Protein AF-A0AAD9HLJ9-F1 (afdb_monomer_lite)

Structure (mmCIF, N/CA/C/O backbone):
data_AF-A0AAD9HLJ9-F1
#
_entry.id   AF-A0AAD9HLJ9-F1
#
loop_
_atom_site.group_PDB
_atom_site.id
_atom_site.type_symbol
_atom_site.label_atom_id
_atom_site.label_alt_id
_atom_site.label_comp_id
_atom_site.label_asym_id
_atom_site.label_entity_id
_atom_site.label_seq_id
_atom_site.pdbx_PDB_ins_code
_atom_site.Cartn_x
_atom_site.Cartn_y
_atom_site.Cartn_z
_atom_site.occupancy
_atom_site.B_iso_or_equiv
_atom_site.auth_seq_id
_atom_site.auth_comp_id
_atom_site.auth_asym_id
_atom_site.auth_atom_id
_atom_site.pdbx_PDB_model_num
ATOM 1 N N . MET A 1 1 ? -17.824 2.480 30.700 1.00 49.66 1 MET A N 1
ATOM 2 C CA . MET A 1 1 ? -16.653 1.605 30.467 1.00 49.66 1 MET A CA 1
ATOM 3 C C . MET A 1 1 ? -17.132 0.294 29.856 1.00 49.66 1 MET A C 1
ATOM 5 O O . MET A 1 1 ? -18.220 -0.149 30.214 1.00 49.66 1 MET A O 1
ATOM 9 N N . SER A 1 2 ? -16.392 -0.285 28.903 1.00 60.38 2 SER A N 1
ATOM 10 C CA . SER A 1 2 ? -16.717 -1.614 28.356 1.00 60.38 2 SER A CA 1
ATOM 11 C C . SER A 1 2 ? -16.717 -2.642 29.489 1.00 60.38 2 SER A C 1
ATOM 13 O O . SER A 1 2 ? -15.807 -2.629 30.310 1.00 60.38 2 SER A O 1
ATOM 15 N N . LYS A 1 3 ? -17.720 -3.528 29.539 1.00 74.44 3 LYS A N 1
ATOM 16 C CA . LYS A 1 3 ? -17.832 -4.571 30.579 1.00 74.44 3 LYS A CA 1
ATOM 17 C C . LYS A 1 3 ? -16.777 -5.686 30.445 1.00 74.44 3 LYS A C 1
ATOM 19 O O . LYS A 1 3 ? -16.712 -6.543 31.312 1.00 74.44 3 LYS A O 1
ATOM 24 N N . TYR A 1 4 ? -15.985 -5.682 29.371 1.00 84.38 4 TYR A N 1
ATOM 25 C CA . TYR A 1 4 ? -14.891 -6.623 29.118 1.00 84.38 4 TYR A CA 1
ATOM 26 C C . TYR A 1 4 ? -13.713 -5.905 28.439 1.00 84.38 4 TYR A C 1
ATOM 28 O O . TYR A 1 4 ? -13.925 -4.935 27.696 1.00 84.38 4 TYR A O 1
ATOM 36 N N . THR A 1 5 ? -12.485 -6.370 28.678 1.00 87.75 5 THR A N 1
ATOM 37 C CA . THR A 1 5 ? -11.281 -5.851 28.012 1.00 87.75 5 THR A CA 1
ATOM 38 C C . THR A 1 5 ? -11.098 -6.505 26.634 1.00 87.75 5 THR A C 1
ATOM 40 O O . THR A 1 5 ? -11.492 -7.661 26.443 1.00 87.75 5 THR A O 1
ATOM 43 N N . PRO A 1 6 ? -10.524 -5.797 25.641 1.00 85.50 6 PRO A N 1
ATOM 44 C CA . PRO A 1 6 ? -10.224 -6.382 24.331 1.00 85.50 6 PRO A CA 1
ATOM 45 C C . PRO A 1 6 ? -9.309 -7.609 24.422 1.00 85.50 6 PRO A C 1
ATOM 47 O O . PRO A 1 6 ? -9.527 -8.582 23.709 1.00 85.50 6 PRO A O 1
ATOM 50 N N . GLU A 1 7 ? -8.346 -7.581 25.342 1.00 89.50 7 GLU A N 1
ATOM 51 C CA . GLU A 1 7 ? -7.414 -8.683 25.609 1.00 89.50 7 GLU A CA 1
ATOM 52 C C . GLU A 1 7 ? -8.149 -9.934 26.103 1.00 89.50 7 GLU A C 1
ATOM 54 O O . GLU A 1 7 ? -7.951 -11.018 25.565 1.00 89.50 7 GLU A O 1
ATOM 59 N N . ALA A 1 8 ? -9.092 -9.790 27.042 1.00 91.94 8 ALA A N 1
ATOM 60 C CA . ALA A 1 8 ? -9.898 -10.913 27.519 1.00 91.94 8 ALA A CA 1
ATOM 61 C C . ALA A 1 8 ? -10.764 -11.528 26.404 1.00 91.94 8 ALA A C 1
ATOM 63 O O . ALA A 1 8 ? -10.977 -12.739 26.370 1.00 91.94 8 ALA A O 1
ATOM 64 N N . LEU A 1 9 ? -11.245 -10.711 25.458 1.00 90.25 9 LEU A N 1
ATOM 65 C CA . LEU A 1 9 ? -11.937 -11.209 24.267 1.00 90.25 9 LEU A CA 1
ATOM 66 C C . LEU A 1 9 ? -10.992 -12.005 23.358 1.00 90.25 9 LEU A C 1
ATOM 68 O O . LEU A 1 9 ? -11.417 -13.026 22.825 1.00 90.25 9 LEU A O 1
ATOM 72 N N . GLN A 1 10 ? -9.746 -11.561 23.180 1.00 91.12 10 GLN A N 1
ATOM 73 C CA . GLN A 1 10 ? -8.753 -12.278 22.376 1.00 91.12 10 GLN A CA 1
ATOM 74 C C . GLN A 1 10 ? -8.408 -13.632 23.004 1.00 91.12 10 GLN A C 1
ATOM 76 O O . GLN A 1 10 ? -8.523 -14.645 22.319 1.00 91.12 10 GLN A O 1
ATOM 81 N N . SER A 1 11 ? -8.125 -13.676 24.309 1.00 94.38 11 SER A N 1
ATOM 82 C CA . SER A 1 11 ? -7.857 -14.931 25.030 1.00 94.38 11 SER A CA 1
ATOM 83 C C . SER A 1 11 ? -9.051 -15.896 25.019 1.00 94.38 11 SER A C 1
ATOM 85 O O . SER A 1 11 ? -8.891 -17.112 24.935 1.00 94.38 11 SER A O 1
ATOM 87 N N . ALA A 1 12 ? -10.281 -15.371 25.047 1.00 94.44 12 ALA A N 1
ATOM 88 C CA . ALA A 1 12 ? -11.480 -16.196 24.917 1.00 94.44 12 ALA A CA 1
ATOM 89 C C . ALA A 1 12 ? -11.643 -16.799 23.514 1.00 94.44 12 ALA A C 1
ATOM 91 O O . ALA A 1 12 ? -12.179 -17.898 23.382 1.00 94.44 12 ALA A O 1
ATOM 92 N N . VAL A 1 13 ? -11.221 -16.086 22.466 1.00 93.19 13 VAL A N 1
ATOM 93 C CA . VAL A 1 13 ? -11.244 -16.598 21.089 1.00 93.19 13 VAL A CA 1
ATOM 94 C C . VAL A 1 13 ? -10.203 -17.695 20.916 1.00 93.19 13 VAL A C 1
ATOM 96 O O . VAL A 1 13 ? -10.544 -18.744 20.377 1.00 93.19 13 VAL A O 1
ATOM 99 N N . THR A 1 14 ? -8.975 -17.488 21.399 1.00 94.00 14 THR A N 1
ATOM 100 C CA . THR A 1 14 ? -7.905 -18.491 21.290 1.00 94.00 14 THR A CA 1
ATOM 101 C C . THR A 1 14 ? -8.282 -19.783 22.002 1.00 94.00 14 THR A C 1
ATOM 103 O O . THR A 1 14 ? -8.200 -20.842 21.393 1.00 94.00 14 THR A O 1
ATOM 106 N N . GLU A 1 15 ? -8.833 -19.705 23.218 1.00 94.94 15 GLU A N 1
ATOM 107 C CA . GLU A 1 15 ? -9.289 -20.896 23.949 1.00 94.94 15 GLU A CA 1
ATOM 108 C C . GLU A 1 15 ? -10.358 -21.687 23.175 1.00 94.94 15 GLU A C 1
ATOM 110 O O . GLU A 1 15 ? -10.367 -22.915 23.216 1.00 94.94 15 GLU A O 1
ATOM 115 N N . VAL A 1 16 ? -11.273 -21.018 22.462 1.00 94.69 16 VAL A N 1
ATOM 116 C CA . VAL A 1 16 ? -12.281 -21.719 21.644 1.00 94.69 16 VAL A CA 1
ATOM 117 C C . VAL A 1 16 ? -11.659 -22.340 20.394 1.00 94.69 16 VAL A C 1
ATOM 119 O O . VAL A 1 16 ? -12.043 -23.446 20.018 1.00 94.69 16 VAL A O 1
ATOM 122 N N . LEU A 1 17 ? -10.694 -21.664 19.766 1.00 89.62 17 LEU A N 1
ATOM 123 C CA . LEU A 1 17 ? -9.963 -22.196 18.612 1.00 89.62 17 LEU A CA 1
ATOM 124 C C . LEU A 1 17 ? -9.104 -23.414 18.979 1.00 89.62 17 LEU A C 1
ATOM 126 O O . LEU A 1 17 ? -8.998 -24.340 18.183 1.00 89.62 17 LEU A O 1
ATOM 130 N N . GLU A 1 18 ? -8.576 -23.459 20.201 1.00 92.25 18 GLU A N 1
ATOM 131 C CA . GLU A 1 18 ? -7.876 -24.616 20.782 1.00 92.25 18 GLU A CA 1
ATOM 132 C C . GLU A 1 18 ? -8.820 -25.791 21.129 1.00 92.25 18 GLU A C 1
ATOM 134 O O . GLU A 1 18 ? -8.385 -26.812 21.658 1.00 92.25 18 GLU A O 1
ATOM 139 N N . GLY A 1 19 ? -10.121 -25.673 20.833 1.00 90.62 19 GLY A N 1
ATOM 140 C CA . GLY A 1 19 ? -11.134 -26.706 21.075 1.00 90.62 19 GLY A CA 1
ATOM 141 C C . GLY A 1 19 ? -11.954 -26.499 22.352 1.00 90.62 19 GLY A C 1
ATOM 142 O O . GLY A 1 19 ? -12.774 -27.343 22.722 1.00 90.62 19 GLY A O 1
ATOM 143 N N . GLY A 1 20 ? -11.774 -25.373 23.043 1.00 89.06 20 GLY A N 1
ATOM 144 C CA . GLY A 1 20 ? -12.548 -25.008 24.222 1.00 89.06 20 GLY A CA 1
ATOM 145 C C . GLY A 1 20 ? -14.018 -24.701 23.917 1.00 89.06 20 GLY A C 1
ATOM 146 O O . GLY A 1 20 ? -14.397 -24.129 22.897 1.00 89.06 20 GLY A O 1
ATOM 147 N N . GLY A 1 21 ? -14.905 -25.043 24.852 1.00 93.50 21 GLY A N 1
ATOM 148 C CA . GLY A 1 21 ? -16.330 -24.750 24.711 1.00 93.50 21 GLY A CA 1
ATOM 149 C C . GLY A 1 21 ? -16.640 -23.249 24.814 1.00 93.50 21 GLY A C 1
ATOM 150 O O . GLY A 1 21 ? -16.323 -22.613 25.817 1.00 93.50 21 GLY A O 1
ATOM 151 N N . HIS A 1 22 ? -17.392 -22.707 23.853 1.00 92.62 22 HIS A N 1
ATOM 152 C CA . HIS A 1 22 ? -17.833 -21.302 23.788 1.00 92.62 22 HIS A CA 1
ATOM 153 C C . HIS A 1 22 ? -18.345 -20.719 25.121 1.00 92.62 22 HIS A C 1
ATOM 155 O O . HIS A 1 22 ? -17.992 -19.609 25.510 1.00 92.62 22 HIS A O 1
ATOM 161 N N . ARG A 1 23 ? -19.208 -21.454 25.842 1.00 93.81 23 ARG A N 1
ATOM 162 C CA . ARG A 1 23 ? -19.754 -21.001 27.137 1.00 93.81 23 ARG A CA 1
ATOM 163 C C . ARG A 1 23 ? -18.712 -21.017 28.256 1.00 93.81 23 ARG A C 1
ATOM 165 O O . ARG A 1 23 ? -18.839 -20.220 29.182 1.00 93.81 23 ARG A O 1
ATOM 172 N N . LYS A 1 24 ? -17.743 -21.934 28.200 1.00 94.75 24 LYS A N 1
ATOM 173 C CA . LYS A 1 24 ? -16.677 -22.076 29.197 1.00 94.75 24 LYS A CA 1
ATOM 174 C C . LYS A 1 24 ? -15.684 -20.926 29.054 1.00 94.75 24 LYS A C 1
ATOM 176 O O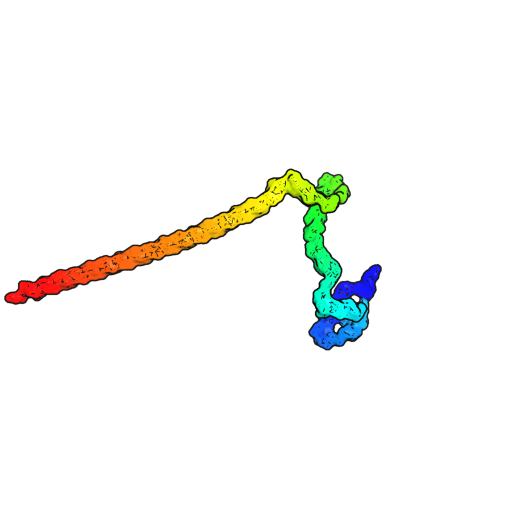 . LYS A 1 24 ? -15.483 -20.206 30.026 1.00 94.75 24 LYS A O 1
ATOM 181 N N . ALA A 1 25 ? -15.206 -20.682 27.835 1.00 95.38 25 ALA A N 1
ATOM 182 C CA . ALA A 1 25 ? -14.321 -19.564 27.517 1.00 95.38 25 ALA A CA 1
ATOM 183 C C . ALA A 1 25 ? -14.960 -18.208 27.878 1.00 95.38 25 ALA A C 1
ATOM 185 O O . ALA A 1 25 ? -14.365 -17.406 28.591 1.00 95.38 25 ALA A O 1
ATOM 186 N N . ALA A 1 26 ? -16.225 -17.983 27.495 1.00 94.19 26 ALA A N 1
ATOM 187 C CA . ALA A 1 26 ? -16.945 -16.749 27.827 1.00 94.19 26 ALA A CA 1
ATOM 188 C C . ALA A 1 26 ? -17.008 -16.469 29.343 1.00 94.19 26 ALA A C 1
ATOM 190 O O . ALA A 1 26 ? -16.796 -15.338 29.771 1.00 94.19 26 ALA A O 1
ATOM 191 N N . ARG A 1 27 ? -17.271 -17.493 30.170 1.00 94.06 27 ARG A N 1
ATOM 1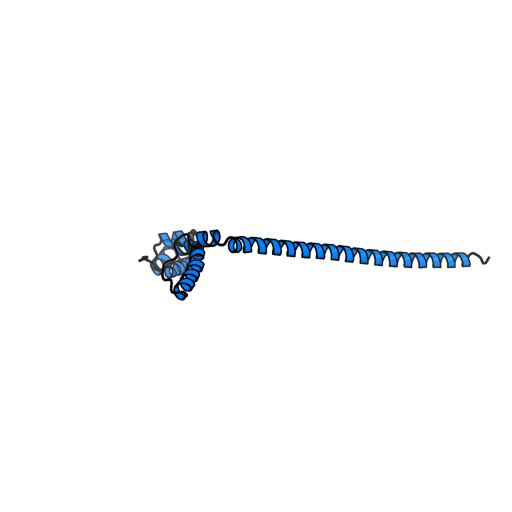92 C CA . ARG A 1 27 ? -17.292 -17.334 31.635 1.00 94.06 27 ARG A CA 1
ATOM 193 C C . ARG A 1 27 ? -15.898 -17.130 32.213 1.00 94.06 27 ARG A C 1
ATOM 195 O O . ARG A 1 27 ? -15.734 -16.263 33.061 1.00 94.06 27 ARG A O 1
ATOM 202 N N . ARG A 1 28 ? -14.918 -17.913 31.752 1.00 93.88 28 ARG A N 1
ATOM 203 C CA . ARG A 1 28 ? -13.532 -17.875 32.235 1.00 93.88 28 ARG A CA 1
ATOM 204 C C . ARG A 1 28 ? -12.897 -16.500 32.048 1.00 93.88 28 ARG A C 1
ATOM 206 O O . ARG A 1 28 ? -12.255 -16.009 32.965 1.00 93.88 28 ARG A O 1
ATOM 213 N N . TRP A 1 29 ? -13.132 -15.875 30.897 1.00 93.19 29 TRP A N 1
ATOM 214 C CA . TRP A 1 29 ? -12.564 -14.568 30.560 1.00 93.19 29 TRP A CA 1
ATOM 215 C C . TRP A 1 29 ? -13.502 -13.387 30.853 1.00 93.19 29 TRP A C 1
ATOM 217 O O . TRP A 1 29 ? -13.172 -12.249 30.537 1.00 93.19 29 TRP A O 1
ATOM 227 N N . GLY A 1 30 ? -14.684 -13.622 31.437 1.00 92.38 30 GLY A N 1
ATOM 228 C CA . GLY A 1 30 ? -15.628 -12.549 31.778 1.00 92.38 30 GLY A CA 1
ATOM 229 C C . GLY A 1 30 ? -16.203 -11.808 30.562 1.00 92.38 30 GLY A C 1
ATOM 230 O O . GLY A 1 30 ? -16.577 -10.639 30.654 1.00 92.38 30 GLY A O 1
ATOM 231 N N . VAL A 1 31 ? -16.282 -12.472 29.408 1.00 92.12 31 VAL A N 1
ATOM 232 C CA . VAL A 1 31 ? -16.738 -11.882 28.145 1.00 92.12 31 VAL A CA 1
ATOM 233 C C . VAL A 1 31 ? -18.174 -12.326 27.846 1.00 92.12 31 VAL A C 1
ATOM 235 O O . VAL A 1 31 ? -18.488 -13.514 27.945 1.00 92.12 31 VAL A O 1
ATOM 238 N N . PRO A 1 32 ? -19.079 -11.430 27.405 1.00 92.50 32 PRO A N 1
ATOM 239 C CA . PRO A 1 32 ? -20.417 -11.838 26.993 1.00 92.50 32 PRO A CA 1
ATOM 240 C C . PRO A 1 32 ? -20.374 -12.880 25.865 1.00 92.50 32 PRO A C 1
ATOM 242 O O . PRO A 1 32 ? -19.780 -12.647 24.811 1.00 92.50 32 PRO A O 1
ATOM 245 N N . ARG A 1 33 ? -21.072 -14.011 26.045 1.00 92.50 33 ARG A N 1
ATOM 246 C CA . ARG A 1 33 ? -21.138 -15.109 25.056 1.00 92.50 33 ARG A CA 1
ATOM 247 C C . ARG A 1 33 ? -21.509 -14.613 23.655 1.00 92.50 33 ARG A C 1
ATOM 249 O O . ARG A 1 33 ? -20.939 -15.075 22.676 1.00 92.50 33 ARG A O 1
ATOM 256 N N . ALA A 1 34 ? -22.459 -13.681 23.562 1.00 90.75 34 ALA A N 1
ATOM 257 C CA . ALA A 1 34 ? -22.897 -13.115 22.287 1.00 90.75 34 ALA A CA 1
ATOM 258 C C . ALA A 1 34 ? -21.765 -12.371 21.555 1.00 90.75 34 ALA A C 1
ATOM 260 O O . ALA A 1 34 ? -21.660 -12.467 20.336 1.00 90.75 34 ALA A O 1
ATOM 261 N N . THR A 1 35 ? -20.890 -11.680 22.293 1.00 91.12 35 THR A N 1
ATOM 262 C CA . THR A 1 35 ? -19.710 -11.006 21.736 1.00 91.12 35 THR A CA 1
ATOM 263 C C . THR A 1 35 ? -18.697 -12.019 21.212 1.00 91.12 35 THR A C 1
ATOM 265 O O . THR A 1 35 ? -18.243 -11.884 20.079 1.00 91.12 35 THR A O 1
ATOM 268 N N . LEU A 1 36 ? -18.381 -13.050 22.006 1.00 91.62 36 LEU A N 1
ATOM 269 C CA . LEU A 1 36 ? -17.463 -14.122 21.607 1.00 91.62 36 LEU A CA 1
ATOM 270 C C . LEU A 1 36 ? -17.974 -14.862 20.362 1.00 91.62 36 LEU A C 1
ATOM 272 O O . LEU A 1 36 ? -17.228 -15.070 19.412 1.00 91.62 36 LEU A O 1
ATOM 276 N N . TYR A 1 37 ? -19.269 -15.183 20.333 1.00 91.69 37 TYR A N 1
ATOM 277 C CA . TYR A 1 37 ? -19.919 -15.822 19.189 1.00 91.69 37 TYR A CA 1
ATOM 278 C C . TYR A 1 37 ? -19.819 -14.970 17.919 1.00 91.69 37 TYR A C 1
ATOM 280 O O . TYR A 1 37 ? -19.412 -15.462 16.873 1.00 91.69 37 TYR A O 1
ATOM 288 N N . ARG A 1 38 ? -20.111 -13.667 18.022 1.00 91.19 38 ARG A N 1
ATOM 289 C CA . ARG A 1 38 ? -19.998 -12.738 16.892 1.00 91.19 38 ARG A CA 1
ATOM 290 C C . ARG A 1 38 ? -18.557 -12.631 16.377 1.00 91.19 38 ARG A C 1
ATOM 292 O O . ARG A 1 38 ? -18.347 -12.509 15.174 1.00 91.19 38 ARG A O 1
ATOM 299 N N . ARG A 1 39 ? -17.568 -12.688 17.276 1.00 91.12 39 ARG A N 1
ATOM 300 C CA . ARG A 1 39 ? -16.146 -12.653 16.911 1.00 91.12 39 ARG A CA 1
ATOM 301 C C . ARG A 1 39 ? -15.715 -13.926 16.172 1.00 91.12 39 ARG A C 1
ATOM 303 O O . ARG A 1 39 ? -15.001 -13.817 15.185 1.00 91.12 39 ARG A O 1
ATOM 310 N N . LEU A 1 40 ? -16.209 -15.098 16.577 1.00 89.25 40 LEU A N 1
ATOM 311 C CA . LEU A 1 40 ? -15.970 -16.370 15.876 1.00 89.25 40 LEU A CA 1
ATOM 312 C C . LEU A 1 40 ? -16.631 -16.425 14.490 1.00 89.25 40 LEU A C 1
ATOM 314 O O . LEU A 1 40 ? -16.122 -17.084 13.594 1.00 89.25 40 LEU A O 1
ATOM 318 N N . GLN A 1 41 ? -17.723 -15.683 14.286 1.00 89.81 41 GLN A N 1
ATOM 319 C CA . GLN A 1 41 ? -18.355 -15.493 12.973 1.00 89.81 41 GLN A CA 1
ATOM 320 C C . GLN A 1 41 ? -17.628 -14.474 12.074 1.00 89.81 41 GLN A C 1
ATOM 322 O O . GLN A 1 41 ? -18.147 -14.099 11.027 1.00 89.81 41 GLN A O 1
ATOM 327 N N . GLY A 1 42 ? -16.445 -13.996 12.476 1.00 85.94 42 GLY A N 1
ATOM 328 C CA . GLY A 1 42 ? -15.619 -13.102 11.665 1.00 85.94 42 GLY A CA 1
ATOM 329 C C . GLY A 1 42 ? -15.987 -11.621 11.750 1.00 85.94 42 GLY A C 1
ATOM 330 O O . GLY A 1 42 ? -15.450 -10.817 10.990 1.00 85.94 42 GLY A O 1
ATOM 331 N N . ALA A 1 43 ? -16.865 -11.206 12.669 1.00 83.31 43 ALA A N 1
ATOM 332 C CA . ALA A 1 43 ? -17.075 -9.776 12.880 1.00 83.31 43 ALA A CA 1
ATOM 333 C C . ALA A 1 43 ? -15.813 -9.143 13.478 1.00 83.31 43 ALA A C 1
ATOM 335 O O . ALA A 1 43 ? -15.267 -9.653 14.456 1.00 83.31 43 ALA A O 1
ATOM 336 N N . THR A 1 44 ? -15.389 -7.998 12.954 1.00 78.50 44 THR A N 1
ATOM 337 C CA . THR A 1 44 ? -14.232 -7.238 13.450 1.00 78.50 44 THR A CA 1
ATOM 338 C C . THR A 1 44 ? -14.602 -6.333 14.621 1.00 78.50 44 THR A C 1
ATOM 340 O O . THR A 1 44 ? -15.777 -6.084 14.919 1.00 78.50 44 THR A O 1
ATOM 343 N N . SER A 1 45 ? -13.617 -5.935 15.426 1.00 76.44 45 SER A N 1
ATOM 344 C CA . SER A 1 45 ? -13.865 -5.029 16.550 1.00 76.44 45 SER A CA 1
ATOM 345 C C . SER A 1 45 ? -14.137 -3.621 16.028 1.00 76.44 45 SER A C 1
ATOM 347 O O . SER A 1 45 ? -13.614 -3.227 14.991 1.00 76.44 45 SER A O 1
ATOM 349 N N . HIS A 1 46 ? -14.927 -2.822 16.751 1.00 72.06 46 HIS A N 1
ATOM 350 C CA . HIS A 1 46 ? -15.112 -1.418 16.372 1.00 72.06 46 HIS A CA 1
ATOM 351 C C . HIS A 1 46 ? -13.766 -0.666 16.332 1.00 72.06 46 HIS A C 1
ATOM 353 O O . HIS A 1 46 ? -13.609 0.263 15.549 1.00 72.06 46 HIS A O 1
ATOM 359 N N . GLN A 1 47 ? -12.778 -1.066 17.143 1.00 70.44 47 GLN A N 1
ATOM 360 C CA . GLN A 1 47 ? -11.433 -0.489 17.093 1.00 70.44 47 GLN A CA 1
ATOM 361 C C . GLN A 1 47 ? -10.650 -0.931 15.849 1.00 70.44 47 GLN A C 1
ATOM 363 O O . GLN A 1 47 ? -10.081 -0.079 15.180 1.00 70.44 47 GLN A O 1
ATOM 368 N N . GLU A 1 48 ? -10.679 -2.214 15.491 1.00 72.56 48 GLU A N 1
ATOM 369 C CA . GLU A 1 48 ? -10.039 -2.757 14.280 1.00 72.56 48 GLU A CA 1
ATOM 370 C C . GLU A 1 48 ? -10.656 -2.165 13.012 1.00 72.56 48 GLU A C 1
ATOM 372 O O . GLU A 1 48 ? -9.943 -1.687 12.134 1.00 72.56 48 GLU A O 1
ATOM 377 N N . ALA A 1 49 ? -11.989 -2.106 12.947 1.00 75.31 49 ALA A N 1
ATOM 378 C CA . ALA A 1 49 ? -12.706 -1.459 11.855 1.00 75.31 49 ALA A CA 1
ATOM 379 C C . ALA A 1 49 ? -12.338 0.033 11.746 1.00 75.31 49 ALA A C 1
ATOM 381 O O . ALA A 1 49 ? -12.190 0.572 10.650 1.00 75.31 49 ALA A O 1
ATOM 382 N N . LYS A 1 50 ? -12.129 0.708 12.885 1.00 73.69 50 LYS A N 1
ATOM 383 C CA . LYS A 1 50 ? -11.737 2.122 12.937 1.00 73.69 50 LYS A CA 1
ATOM 384 C C . LYS A 1 50 ? -10.243 2.358 12.682 1.00 73.69 50 LYS A C 1
ATOM 386 O O . LYS A 1 50 ? -9.879 3.477 12.323 1.00 73.69 50 LYS A O 1
ATOM 391 N N . ALA A 1 51 ? -9.383 1.348 12.800 1.00 67.38 51 ALA A N 1
ATOM 392 C CA . ALA A 1 51 ? -7.942 1.477 12.574 1.00 67.38 51 ALA A CA 1
ATOM 393 C C . ALA A 1 51 ? -7.614 1.891 11.126 1.00 67.38 51 ALA A C 1
ATOM 395 O O . ALA A 1 51 ? -6.726 2.709 10.894 1.00 67.38 51 ALA A O 1
ATOM 396 N N . ALA A 1 52 ? -8.388 1.435 10.137 1.00 63.78 52 ALA A N 1
ATOM 397 C CA . ALA A 1 52 ? -8.243 1.907 8.755 1.00 63.78 52 ALA A CA 1
ATOM 398 C C . ALA A 1 52 ? -8.504 3.423 8.624 1.00 63.78 52 ALA A C 1
ATOM 400 O O . ALA A 1 52 ? -7.835 4.121 7.860 1.00 63.78 52 ALA A O 1
ATOM 401 N N . HIS A 1 53 ? -9.426 3.956 9.431 1.00 63.31 53 HIS A N 1
ATOM 402 C CA . HIS A 1 53 ? -9.752 5.380 9.485 1.00 63.31 53 HIS A CA 1
ATOM 403 C C . HIS A 1 53 ? -8.761 6.212 10.330 1.00 63.31 53 HIS A C 1
ATOM 405 O O . HIS A 1 53 ? -8.802 7.441 10.264 1.00 63.31 53 HIS A O 1
ATOM 411 N N . GLN A 1 54 ? -7.834 5.588 11.074 1.00 62.59 54 GLN A N 1
ATOM 412 C CA . GLN A 1 54 ? -6.783 6.284 11.837 1.00 62.59 54 GLN A CA 1
ATOM 413 C C . GLN A 1 54 ? -5.647 6.842 10.971 1.00 62.59 54 GLN A C 1
ATOM 415 O O . GLN A 1 54 ? -4.952 7.745 11.416 1.00 62.59 54 GLN A O 1
ATOM 420 N N . ARG A 1 55 ? -5.433 6.402 9.722 1.00 58.31 55 ARG A N 1
ATOM 421 C CA . ARG A 1 55 ? -4.344 6.979 8.897 1.00 58.31 55 ARG A CA 1
ATOM 422 C C . ARG A 1 55 ? -4.490 8.489 8.674 1.00 58.31 55 ARG A C 1
ATOM 424 O O . ARG A 1 55 ? -3.494 9.201 8.586 1.00 58.31 55 ARG A O 1
ATOM 431 N N . LEU A 1 56 ? -5.728 8.986 8.646 1.00 60.84 56 LEU A N 1
ATOM 432 C CA . LEU A 1 56 ? -6.008 10.422 8.608 1.00 60.84 56 LEU A CA 1
ATOM 433 C C . LEU A 1 56 ? -5.615 11.125 9.926 1.00 60.84 56 LEU A C 1
ATOM 435 O O . LEU A 1 56 ? -5.314 12.317 9.914 1.00 60.84 56 LEU A O 1
ATOM 439 N N . SER A 1 57 ? -5.589 10.400 11.052 1.00 68.12 57 SER A N 1
ATOM 440 C CA . SER A 1 57 ? -5.151 10.916 12.352 1.00 68.12 57 SER A CA 1
ATOM 441 C C . SER A 1 57 ? -3.634 11.059 12.432 1.00 68.12 57 SER A C 1
ATOM 443 O O . SER A 1 57 ? -3.190 12.110 12.859 1.00 68.12 57 SER A O 1
ATOM 445 N N . GLN A 1 58 ? -2.834 10.117 11.918 1.00 80.12 58 GLN A N 1
ATOM 446 C CA . GLN A 1 58 ? -1.362 10.199 11.997 1.00 80.12 58 GLN A CA 1
ATOM 447 C C . GLN A 1 58 ? -0.789 11.457 11.322 1.00 80.12 58 GLN A C 1
ATOM 449 O O . GLN A 1 58 ? 0.022 12.174 11.906 1.00 80.12 58 GLN A O 1
ATOM 454 N N . VAL A 1 59 ? -1.239 11.770 10.101 1.00 82.88 59 VAL A N 1
ATOM 455 C CA . VAL A 1 59 ? -0.793 12.980 9.382 1.00 82.88 59 VAL A CA 1
ATOM 456 C C . VAL A 1 59 ? -1.288 14.246 10.083 1.00 82.88 59 VAL A C 1
ATOM 458 O O . VAL A 1 59 ? -0.577 15.246 10.135 1.00 82.88 59 VAL A O 1
ATOM 461 N N . ARG A 1 60 ? -2.498 14.204 10.653 1.00 82.69 60 ARG A N 1
ATOM 462 C CA . ARG A 1 60 ? -3.059 15.310 11.435 1.00 82.69 60 ARG A CA 1
ATOM 463 C C . ARG A 1 60 ? -2.298 15.532 12.737 1.00 82.69 60 ARG A C 1
ATOM 465 O O . ARG A 1 60 ? -2.019 16.674 13.056 1.00 82.69 60 ARG A O 1
ATOM 472 N N . GLU A 1 61 ? -1.940 14.475 13.452 1.00 85.00 61 GLU A N 1
ATOM 473 C CA . GLU A 1 61 ? -1.143 14.522 14.679 1.00 85.00 61 GLU A CA 1
ATOM 474 C C . GLU A 1 61 ? 0.253 15.083 14.400 1.00 85.00 61 GLU A C 1
ATOM 476 O O . GLU A 1 61 ? 0.721 15.955 15.124 1.00 85.00 61 GLU A O 1
ATOM 481 N N . MET A 1 62 ? 0.903 14.645 13.319 1.00 85.75 62 MET A N 1
ATOM 482 C CA . MET A 1 62 ? 2.198 15.189 12.913 1.00 85.75 62 MET A CA 1
ATOM 483 C C . MET A 1 62 ? 2.096 16.672 12.538 1.00 85.75 62 MET A C 1
ATOM 485 O O . MET A 1 62 ? 2.894 17.477 13.007 1.00 85.75 62 MET A O 1
ATOM 489 N N . ALA A 1 63 ? 1.097 17.047 11.735 1.00 85.94 63 ALA A N 1
ATOM 490 C CA . ALA A 1 63 ? 0.861 18.443 11.382 1.00 85.94 63 ALA A CA 1
ATOM 491 C C . ALA A 1 63 ? 0.553 19.305 12.617 1.00 85.94 63 ALA A C 1
ATOM 493 O O . ALA A 1 63 ? 1.036 20.429 12.705 1.00 85.94 63 ALA A O 1
ATOM 494 N N . GLN A 1 64 ? -0.197 18.767 13.585 1.00 84.81 64 GLN A N 1
ATOM 495 C CA . GLN A 1 64 ? -0.505 19.442 14.845 1.00 84.81 64 GLN A CA 1
ATOM 496 C C . GLN A 1 64 ? 0.778 19.695 15.645 1.00 84.81 64 GLN A C 1
ATOM 498 O O . GLN A 1 64 ? 1.022 20.826 16.042 1.00 84.81 64 GLN A O 1
ATOM 503 N N . LYS A 1 65 ? 1.648 18.686 15.791 1.00 86.75 65 LYS A N 1
ATOM 504 C CA . LYS A 1 65 ? 2.941 18.832 16.483 1.00 86.75 65 LYS A CA 1
ATOM 505 C C . LYS A 1 65 ? 3.849 19.875 15.830 1.00 86.75 65 LYS A C 1
ATOM 507 O O . LYS A 1 65 ? 4.515 20.632 16.525 1.00 86.75 65 LYS A O 1
ATOM 512 N N . VAL A 1 66 ? 3.876 19.927 14.497 1.00 88.75 66 VAL A N 1
ATOM 513 C CA . VAL A 1 66 ? 4.652 20.938 13.757 1.00 88.75 66 VAL A CA 1
ATOM 514 C C . VAL A 1 66 ? 4.091 22.346 13.991 1.00 88.75 66 VAL A C 1
ATOM 516 O O . VAL A 1 66 ? 4.864 23.287 14.145 1.00 88.75 66 VAL A O 1
ATOM 519 N N . LEU A 1 67 ? 2.765 22.500 14.057 1.00 86.69 67 LEU A N 1
ATOM 520 C CA . LEU A 1 67 ? 2.124 23.783 14.372 1.00 86.69 67 LEU A CA 1
ATOM 521 C C . LEU A 1 67 ? 2.367 24.221 15.818 1.00 86.69 67 LEU A C 1
ATOM 523 O O . LEU A 1 67 ? 2.679 25.388 16.048 1.00 86.69 67 LEU A O 1
ATOM 527 N N . GLU A 1 68 ? 2.284 23.289 16.767 1.00 85.19 68 GLU A N 1
ATOM 528 C CA . GLU A 1 68 ? 2.574 23.529 18.184 1.00 85.19 68 GLU A CA 1
ATOM 529 C C . GLU A 1 68 ? 4.029 23.967 18.384 1.00 85.19 68 GLU A C 1
ATOM 531 O O . GLU A 1 68 ? 4.282 24.941 19.090 1.00 85.19 68 GLU A O 1
ATOM 536 N N . ALA A 1 69 ? 4.979 23.328 17.691 1.00 86.81 69 ALA A N 1
ATOM 537 C CA . ALA A 1 69 ? 6.381 23.749 17.680 1.00 86.81 69 ALA A CA 1
ATOM 538 C C . ALA A 1 69 ? 6.580 25.157 17.081 1.00 86.81 69 ALA A C 1
ATOM 540 O O . ALA A 1 69 ? 7.499 25.870 17.473 1.00 86.81 69 ALA A O 1
ATOM 541 N N . GLY A 1 70 ? 5.705 25.573 16.160 1.00 83.12 70 GLY A N 1
ATOM 542 C CA . GLY A 1 70 ? 5.654 26.925 15.597 1.00 83.12 70 GLY A CA 1
ATOM 543 C C . GLY A 1 70 ? 4.881 27.944 16.444 1.00 83.12 70 GLY A C 1
ATOM 544 O O . GLY A 1 70 ? 4.645 29.054 15.972 1.00 83.12 70 GLY A O 1
ATOM 545 N N . GLY A 1 71 ? 4.453 27.583 17.661 1.00 84.75 71 GLY A N 1
ATOM 546 C CA . GLY A 1 71 ? 3.735 28.466 18.586 1.00 84.75 71 GLY A CA 1
ATOM 547 C C . GLY A 1 71 ? 2.238 28.625 18.301 1.00 84.75 71 GLY A C 1
ATOM 548 O O . GLY A 1 71 ? 1.583 29.454 18.931 1.00 84.75 71 GLY A O 1
ATOM 549 N N . ASN A 1 72 ? 1.672 27.847 17.373 1.00 77.00 72 ASN A N 1
ATOM 550 C CA . ASN A 1 72 ? 0.263 27.931 17.004 1.00 77.00 72 ASN A CA 1
ATOM 551 C C . ASN A 1 72 ? -0.511 26.749 17.607 1.00 77.00 72 ASN A C 1
ATOM 553 O O . ASN A 1 72 ? -0.379 25.612 17.160 1.00 77.00 72 ASN A O 1
ATOM 557 N N . SER A 1 73 ? -1.321 27.014 18.635 1.00 71.50 73 SER A N 1
ATOM 558 C CA . SER A 1 73 ? -2.027 25.981 19.415 1.00 71.50 73 SER A CA 1
ATOM 559 C C . SER A 1 73 ? -3.456 25.700 18.942 1.00 71.50 73 SER A C 1
ATOM 561 O O . SER A 1 73 ? -4.181 24.924 19.569 1.00 71.50 73 SER A O 1
ATOM 563 N N . GLN A 1 74 ? -3.897 26.314 17.840 1.00 75.88 74 GLN A N 1
ATOM 564 C CA . GLN A 1 74 ? -5.242 26.065 17.332 1.00 75.88 74 GLN A CA 1
ATOM 565 C C . GLN A 1 74 ? -5.389 24.629 16.798 1.00 75.88 74 GLN A C 1
ATOM 567 O O . GLN A 1 74 ? -4.499 24.119 16.109 1.00 75.88 74 GLN A O 1
ATOM 572 N N . PRO A 1 75 ? -6.522 23.958 17.072 1.00 75.88 75 PRO A N 1
ATOM 573 C CA . PRO A 1 75 ? -6.758 22.613 16.573 1.00 75.88 75 PRO A CA 1
ATOM 574 C C . PRO A 1 75 ? -6.988 22.630 15.057 1.00 75.88 75 PRO A C 1
ATOM 576 O O . PRO A 1 75 ? -7.839 23.358 14.544 1.00 75.88 75 PRO A O 1
ATOM 579 N N . LEU A 1 76 ? -6.281 21.764 14.327 1.00 81.81 76 LEU A N 1
ATOM 580 C CA . LEU A 1 76 ? -6.487 21.563 12.890 1.00 81.81 76 LEU A CA 1
ATOM 581 C C . LEU A 1 76 ? -7.946 21.175 12.586 1.00 81.81 76 LEU A C 1
ATOM 583 O O . LEU A 1 76 ? -8.406 20.100 12.987 1.00 81.81 76 LEU A O 1
ATOM 587 N N . GLY A 1 77 ? -8.674 22.030 11.860 1.00 81.62 77 GLY A N 1
ATOM 588 C CA . GLY A 1 77 ? -10.074 21.803 11.471 1.00 81.62 77 GLY A CA 1
ATOM 589 C C . GLY A 1 77 ? -10.264 20.595 10.541 1.00 81.62 77 GLY A C 1
ATOM 590 O O . GLY A 1 77 ? -9.339 20.189 9.851 1.00 81.62 77 GLY A O 1
ATOM 591 N N . LYS A 1 78 ? -11.471 20.012 10.474 1.00 80.38 78 LYS A N 1
ATOM 592 C CA . LYS A 1 78 ? -11.744 18.719 9.794 1.00 80.38 78 LYS A CA 1
ATOM 593 C C . LYS A 1 78 ? -11.237 18.622 8.341 1.00 80.38 78 LYS A C 1
ATOM 595 O O . LYS A 1 78 ? -10.769 17.560 7.945 1.00 80.38 78 LYS A O 1
ATOM 600 N N . ASN A 1 79 ? -11.260 19.728 7.591 1.00 85.25 79 ASN A N 1
ATOM 601 C CA . ASN A 1 79 ? -10.888 19.773 6.169 1.00 85.25 79 ASN A CA 1
ATOM 602 C C . ASN A 1 79 ? -9.529 20.456 5.918 1.00 85.25 79 ASN A C 1
ATOM 604 O O . ASN A 1 79 ? -9.250 20.896 4.803 1.00 85.25 79 ASN A O 1
ATOM 608 N N . TRP A 1 80 ? -8.679 20.579 6.945 1.00 88.31 80 TRP A N 1
ATOM 609 C CA . TRP A 1 80 ? -7.397 21.284 6.837 1.00 88.31 80 TRP A CA 1
ATOM 610 C C . TRP A 1 80 ? -6.506 20.713 5.722 1.00 88.31 80 TRP A C 1
ATOM 612 O O . TRP A 1 80 ? -5.918 21.476 4.961 1.00 88.31 80 TRP A O 1
ATOM 622 N N . MET A 1 81 ? -6.453 19.382 5.590 1.00 86.19 81 MET A N 1
ATOM 623 C CA . MET A 1 81 ? -5.614 18.690 4.609 1.00 86.19 81 MET A CA 1
ATOM 624 C C . MET A 1 81 ? -6.113 18.935 3.186 1.00 86.19 81 MET A C 1
ATOM 626 O O . MET A 1 81 ? -5.327 19.234 2.292 1.00 86.19 81 MET A O 1
ATOM 630 N N . GLU A 1 82 ? -7.426 18.869 2.981 1.00 86.19 82 GLU A N 1
ATOM 631 C CA . GLU A 1 82 ? -8.043 19.138 1.685 1.00 86.19 82 GLU A CA 1
ATOM 632 C C . GLU A 1 82 ? -7.853 20.604 1.272 1.00 86.19 82 GLU A C 1
ATOM 634 O O . GLU A 1 82 ? -7.457 20.891 0.144 1.00 86.19 82 GLU A O 1
ATOM 639 N N . GLY A 1 83 ? -8.035 21.543 2.208 1.00 90.19 83 GLY A N 1
ATOM 640 C CA . GLY A 1 83 ? -7.746 22.958 1.982 1.00 90.19 83 GLY A CA 1
ATOM 641 C C . GLY A 1 83 ? -6.263 23.225 1.699 1.00 90.19 83 GLY A C 1
ATOM 642 O O . GLY A 1 83 ? -5.938 24.020 0.817 1.00 90.19 83 GLY A O 1
ATOM 643 N N . PHE A 1 84 ? -5.358 22.543 2.405 1.00 88.56 84 PHE A N 1
ATOM 644 C CA . PHE A 1 84 ? -3.916 22.618 2.171 1.00 88.56 84 PHE A CA 1
ATOM 645 C C . PHE A 1 84 ? -3.542 22.112 0.775 1.00 88.56 84 PHE A C 1
ATOM 647 O O . PHE A 1 84 ? -2.849 22.822 0.050 1.00 88.56 84 PHE A O 1
ATOM 654 N N . LEU A 1 85 ? -4.037 20.941 0.365 1.00 89.75 85 LEU A N 1
ATOM 655 C CA . LEU A 1 85 ? -3.778 20.376 -0.964 1.00 89.75 85 LEU A CA 1
ATOM 656 C C . LEU A 1 85 ? -4.409 21.214 -2.082 1.00 89.75 85 LEU A C 1
ATOM 658 O O . LEU A 1 85 ? -3.832 21.326 -3.160 1.00 89.75 85 LEU A O 1
ATOM 662 N N . ARG A 1 86 ? -5.558 21.852 -1.826 1.00 89.81 86 ARG A N 1
ATOM 663 C CA . ARG A 1 86 ? -6.185 22.776 -2.779 1.00 89.81 86 ARG A CA 1
ATOM 664 C C . ARG A 1 86 ? -5.355 24.041 -3.003 1.00 89.81 86 ARG A C 1
ATOM 666 O O . ARG A 1 86 ? -5.293 24.526 -4.129 1.00 89.81 86 ARG A O 1
ATOM 673 N N . ARG A 1 87 ? -4.728 24.578 -1.952 1.00 91.56 87 ARG A N 1
ATOM 674 C CA . ARG A 1 87 ? -3.827 25.741 -2.056 1.00 91.56 87 ARG A CA 1
ATOM 675 C C . ARG A 1 87 ? -2.459 25.367 -2.630 1.00 91.56 87 ARG A C 1
ATOM 677 O O . ARG A 1 87 ? -1.861 26.169 -3.332 1.00 91.56 87 ARG A O 1
ATOM 684 N N . ASN A 1 88 ? -1.998 24.142 -2.387 1.00 90.31 88 ASN A N 1
ATOM 685 C CA . ASN A 1 88 ? -0.694 23.644 -2.822 1.00 90.31 88 ASN A CA 1
ATOM 686 C C . ASN A 1 88 ? -0.837 22.566 -3.909 1.00 90.31 88 ASN A C 1
ATOM 688 O O . ASN A 1 88 ? -0.473 21.406 -3.699 1.00 90.31 88 ASN A O 1
ATOM 692 N N . GLN A 1 89 ? -1.347 22.945 -5.088 1.00 86.31 89 GLN A N 1
ATOM 693 C CA . GLN A 1 89 ? -1.572 22.007 -6.205 1.00 86.31 89 GLN A CA 1
ATOM 694 C C . GLN A 1 89 ? -0.283 21.305 -6.658 1.00 86.31 89 GLN A C 1
ATOM 696 O O . GLN A 1 89 ? -0.307 20.123 -6.982 1.00 86.31 89 GLN A O 1
ATOM 701 N N . VAL A 1 90 ? 0.873 21.975 -6.574 1.00 87.88 90 VAL A N 1
ATOM 702 C CA . VAL A 1 90 ? 2.179 21.364 -6.885 1.00 87.88 90 VAL A CA 1
ATOM 703 C C . VAL A 1 90 ? 2.432 20.113 -6.037 1.00 87.88 90 VAL A C 1
ATOM 705 O O . VAL A 1 90 ? 2.893 19.098 -6.554 1.00 87.88 90 VAL A O 1
ATOM 708 N N . VAL A 1 91 ? 2.085 20.152 -4.745 1.00 85.88 91 VAL A N 1
ATOM 709 C CA . VAL A 1 91 ? 2.233 19.011 -3.826 1.00 85.88 91 VAL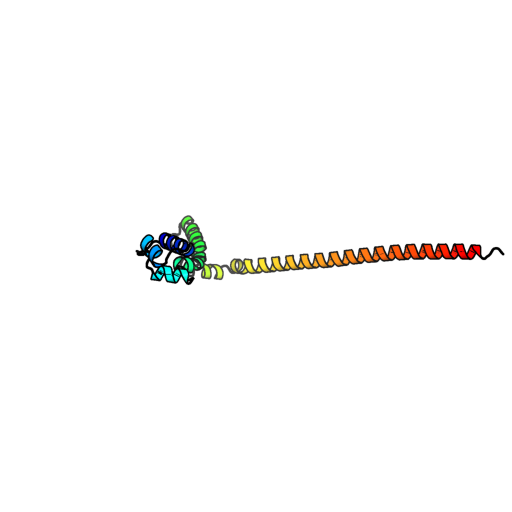 A CA 1
ATOM 710 C C . VAL A 1 91 ? 1.242 17.901 -4.176 1.00 85.88 91 VAL A C 1
ATOM 712 O O . VAL A 1 91 ? 1.596 16.722 -4.129 1.00 85.88 91 VAL A O 1
ATOM 715 N N . LYS A 1 92 ? 0.018 18.272 -4.566 1.00 82.88 92 LYS A N 1
ATOM 716 C CA . LYS A 1 92 ? -1.013 17.330 -5.019 1.00 82.88 92 LYS A CA 1
ATOM 717 C C . LYS A 1 92 ? -0.560 16.562 -6.268 1.00 82.88 92 LYS A C 1
ATOM 719 O O . LYS A 1 92 ? -0.692 15.339 -6.318 1.00 82.88 92 LYS A O 1
ATOM 724 N N . ASP A 1 93 ? 0.046 17.258 -7.224 1.00 85.19 93 ASP A N 1
ATOM 725 C CA . ASP A 1 93 ? 0.425 16.696 -8.523 1.00 85.19 93 ASP A CA 1
ATOM 726 C C . ASP A 1 93 ? 1.792 15.995 -8.513 1.00 85.19 93 ASP A C 1
ATOM 728 O O . ASP A 1 93 ? 2.069 15.155 -9.373 1.00 85.19 93 ASP A O 1
ATOM 732 N N . LEU A 1 94 ? 2.649 16.275 -7.523 1.00 81.31 94 LEU A N 1
ATOM 733 C CA . LEU A 1 94 ? 3.996 15.700 -7.414 1.00 81.31 94 LEU A CA 1
ATOM 734 C C . LEU A 1 94 ? 3.983 14.164 -7.426 1.00 81.31 94 LEU A C 1
ATOM 736 O O . LEU A 1 94 ? 4.830 13.535 -8.061 1.00 81.31 94 LEU A O 1
ATOM 740 N N . ARG A 1 95 ? 3.002 13.542 -6.757 1.00 77.19 95 ARG A N 1
ATOM 741 C CA . ARG A 1 95 ? 2.863 12.078 -6.734 1.00 77.19 95 ARG A CA 1
ATOM 742 C C . ARG A 1 95 ? 2.507 11.523 -8.112 1.00 77.19 95 ARG A C 1
ATOM 744 O O . ARG A 1 95 ? 3.066 10.505 -8.506 1.00 77.19 95 ARG A O 1
ATOM 751 N N . ALA A 1 96 ? 1.613 12.185 -8.844 1.00 76.31 96 ALA A N 1
ATOM 752 C CA . ALA A 1 96 ? 1.234 11.770 -10.192 1.00 76.31 96 ALA A CA 1
ATOM 753 C C . ALA A 1 96 ? 2.421 11.884 -11.162 1.00 76.31 96 ALA A C 1
ATOM 755 O O . ALA A 1 96 ? 2.690 10.947 -11.913 1.00 76.31 96 ALA A O 1
ATOM 756 N N . ARG A 1 97 ? 3.188 12.980 -11.073 1.00 78.50 97 ARG A N 1
ATOM 757 C CA . ARG A 1 97 ? 4.410 13.188 -11.867 1.00 78.50 97 ARG A CA 1
ATOM 758 C C . ARG A 1 97 ? 5.456 12.102 -11.607 1.00 78.50 97 ARG A C 1
ATOM 760 O O . ARG A 1 97 ? 5.875 11.442 -12.553 1.00 78.50 97 ARG A O 1
ATOM 767 N N . LYS A 1 98 ? 5.782 11.821 -10.338 1.00 83.25 98 LYS A N 1
ATOM 768 C CA . LYS A 1 98 ? 6.724 10.744 -9.973 1.00 83.25 98 LYS A CA 1
ATOM 769 C C . LYS A 1 98 ? 6.281 9.369 -10.481 1.00 83.25 98 LYS A C 1
ATOM 771 O O . LYS A 1 98 ? 7.107 8.581 -10.931 1.00 83.25 98 LYS A O 1
ATOM 776 N N . MET A 1 99 ? 4.981 9.071 -10.434 1.00 80.25 99 MET A N 1
ATOM 777 C CA . ME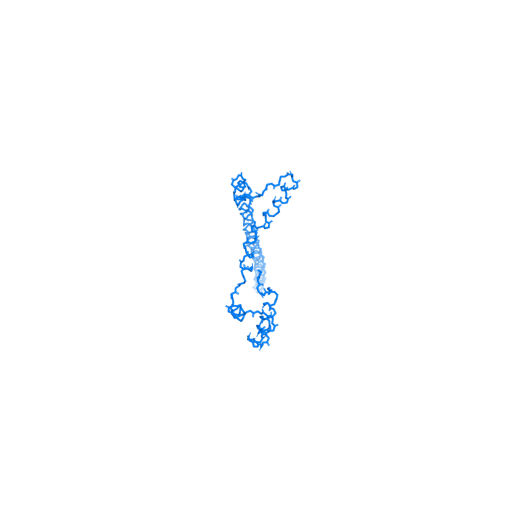T A 1 99 ? 4.447 7.810 -10.964 1.00 80.25 99 MET A CA 1
ATOM 778 C C . MET A 1 99 ? 4.561 7.728 -12.492 1.00 80.25 99 MET A C 1
ATOM 780 O O . MET A 1 99 ? 4.892 6.667 -13.023 1.00 80.25 99 MET A O 1
ATOM 784 N N . ALA A 1 100 ? 4.324 8.833 -13.202 1.00 84.12 100 ALA A N 1
ATOM 785 C CA . ALA A 1 100 ? 4.488 8.898 -14.651 1.00 84.12 100 ALA A CA 1
ATOM 786 C C . ALA A 1 100 ? 5.959 8.723 -15.069 1.00 84.12 100 ALA A C 1
ATOM 788 O O . ALA A 1 100 ? 6.243 7.966 -15.995 1.00 84.12 100 ALA A O 1
ATOM 789 N N . GLU A 1 101 ? 6.893 9.357 -14.359 1.00 84.31 101 GLU A N 1
ATOM 790 C CA . GLU A 1 101 ? 8.336 9.193 -14.580 1.00 84.31 101 GLU A CA 1
ATOM 791 C C . GLU A 1 101 ? 8.794 7.758 -14.312 1.00 84.31 101 GLU A C 1
ATOM 793 O O . GLU A 1 101 ? 9.469 7.161 -15.148 1.00 84.31 101 GLU A O 1
ATOM 798 N N . ALA A 1 102 ? 8.353 7.152 -13.205 1.00 86.75 102 ALA A N 1
ATOM 799 C CA . ALA A 1 102 ? 8.661 5.758 -12.897 1.00 86.75 102 ALA A CA 1
ATOM 800 C C . ALA A 1 102 ? 8.121 4.792 -13.966 1.00 86.75 102 ALA A C 1
ATOM 802 O O . ALA A 1 102 ? 8.782 3.812 -14.313 1.00 86.75 102 ALA A O 1
ATOM 803 N N . LYS A 1 103 ? 6.930 5.067 -14.518 1.00 88.56 103 LYS A N 1
ATOM 804 C CA . LYS A 1 103 ? 6.367 4.284 -15.625 1.00 88.56 103 LYS A CA 1
ATOM 805 C C . LYS A 1 103 ? 7.220 4.417 -16.889 1.00 88.56 103 LYS A C 1
ATOM 807 O O . LYS A 1 103 ? 7.562 3.396 -17.478 1.00 88.56 103 LYS A O 1
ATOM 812 N N . LYS A 1 104 ? 7.611 5.642 -17.258 1.00 88.31 104 LYS A N 1
ATOM 813 C CA . LYS A 1 104 ? 8.503 5.897 -18.402 1.00 88.31 104 LYS A CA 1
ATOM 814 C C . LYS A 1 104 ? 9.853 5.196 -18.241 1.00 88.31 104 LYS A C 1
ATOM 816 O O . LYS A 1 104 ? 10.328 4.584 -19.189 1.00 88.31 104 LYS A O 1
ATOM 821 N N . ALA A 1 105 ? 10.434 5.214 -17.041 1.00 90.38 105 ALA A N 1
ATOM 822 C CA . ALA A 1 105 ? 11.689 4.520 -16.759 1.00 90.38 105 ALA A CA 1
ATOM 823 C C . ALA A 1 105 ? 11.566 3.000 -16.965 1.00 90.38 105 ALA A C 1
ATOM 825 O O . ALA A 1 105 ? 12.418 2.399 -17.612 1.00 90.38 105 ALA A O 1
ATOM 826 N N . LYS A 1 106 ? 10.479 2.377 -16.485 1.00 91.31 106 LYS A N 1
ATOM 827 C CA . LYS A 1 106 ? 10.214 0.941 -16.709 1.00 91.31 106 LYS A CA 1
ATOM 828 C C . LYS A 1 106 ? 10.006 0.591 -18.181 1.00 91.31 106 LYS A C 1
ATOM 830 O O . LYS A 1 106 ? 10.369 -0.493 -18.625 1.00 91.31 106 LYS A O 1
ATOM 835 N N . GLU A 1 107 ? 9.374 1.481 -18.933 1.00 90.62 107 GLU A N 1
ATOM 836 C CA . GLU A 1 107 ? 9.168 1.286 -20.364 1.00 90.62 107 GLU A CA 1
ATOM 837 C C . GLU A 1 107 ? 10.487 1.397 -21.136 1.00 90.62 107 GLU A C 1
ATOM 839 O O . GLU A 1 107 ? 10.778 0.547 -21.975 1.00 90.62 107 GLU A O 1
ATOM 844 N N . ALA A 1 108 ? 11.329 2.371 -20.781 1.00 92.56 108 ALA A N 1
ATOM 845 C CA . ALA A 1 108 ? 12.662 2.529 -21.350 1.00 92.56 108 ALA A CA 1
ATOM 846 C C . ALA A 1 108 ? 13.555 1.310 -21.075 1.00 92.56 108 ALA A C 1
ATOM 848 O O . ALA A 1 108 ? 14.206 0.820 -21.995 1.00 92.56 108 ALA A O 1
ATOM 849 N N . THR A 1 109 ? 13.543 0.757 -19.855 1.00 90.75 109 THR A N 1
ATOM 850 C CA . THR A 1 109 ? 14.321 -0.457 -19.551 1.00 90.75 109 THR A CA 1
ATOM 851 C C . THR A 1 109 ? 13.817 -1.672 -20.326 1.00 90.75 109 THR A C 1
ATOM 853 O O . THR A 1 109 ? 14.621 -2.453 -20.828 1.00 90.75 109 THR A O 1
ATOM 856 N N . LYS A 1 110 ? 12.495 -1.820 -20.489 1.00 94.25 110 LYS A N 1
ATOM 857 C CA . LYS A 1 110 ? 11.913 -2.883 -21.320 1.00 94.25 110 LYS A CA 1
ATOM 858 C C . LYS A 1 110 ? 12.320 -2.739 -22.789 1.00 94.25 110 LYS A C 1
ATOM 860 O O . LYS A 1 110 ? 12.641 -3.743 -23.421 1.00 94.25 110 LYS A O 1
ATOM 865 N N . LYS A 1 111 ? 12.307 -1.514 -23.321 1.00 95.06 111 LYS A N 1
ATOM 866 C CA . LYS A 1 111 ? 12.723 -1.216 -24.696 1.00 95.06 111 LYS A CA 1
ATOM 867 C C . LYS A 1 111 ? 14.206 -1.531 -24.907 1.00 95.06 111 LYS A C 1
ATOM 869 O O . LYS A 1 111 ? 14.519 -2.279 -25.823 1.00 95.06 111 LYS A O 1
ATOM 874 N N . ALA A 1 112 ? 15.080 -1.072 -24.010 1.00 92.50 112 ALA A N 1
ATOM 875 C CA . ALA A 1 112 ? 16.513 -1.359 -24.070 1.00 92.50 112 ALA A CA 1
ATOM 876 C C . ALA A 1 112 ? 16.810 -2.868 -24.005 1.00 92.50 112 ALA A C 1
ATOM 878 O O . ALA A 1 112 ? 17.652 -3.370 -24.742 1.00 92.50 112 ALA A O 1
ATOM 879 N N . LEU A 1 113 ? 16.076 -3.621 -23.174 1.00 91.62 113 LEU A N 1
ATOM 880 C CA . LEU A 1 11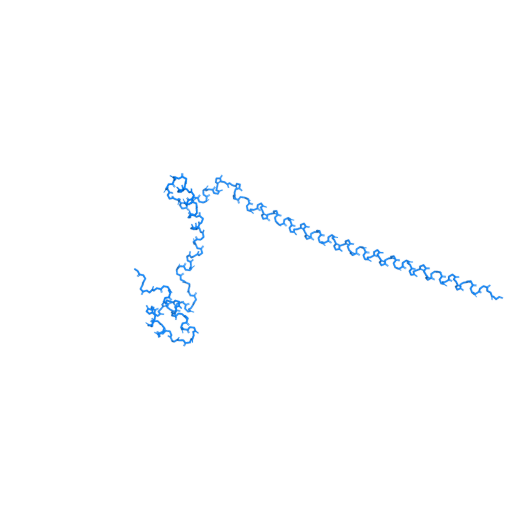3 ? 16.193 -5.081 -23.120 1.00 91.62 113 LEU A CA 1
ATOM 881 C C . LEU A 1 113 ? 15.755 -5.747 -24.436 1.00 91.62 113 LEU A C 1
ATOM 883 O O . LEU A 1 113 ? 16.359 -6.730 -24.855 1.00 91.62 113 LEU A O 1
ATOM 887 N N . ALA A 1 114 ? 14.700 -5.244 -25.082 1.00 92.19 114 ALA A N 1
ATOM 888 C CA . ALA A 1 114 ? 14.255 -5.758 -26.375 1.00 92.19 114 ALA A CA 1
ATOM 889 C C . ALA A 1 114 ? 15.275 -5.456 -27.484 1.00 92.19 114 ALA A C 1
ATOM 891 O O . ALA A 1 114 ? 15.615 -6.356 -28.244 1.00 92.19 114 ALA A O 1
ATOM 892 N N . GLU A 1 115 ? 15.804 -4.232 -27.529 1.00 92.12 115 GLU A N 1
ATOM 893 C CA . GLU A 1 115 ? 16.850 -3.827 -28.477 1.00 92.12 115 GLU A CA 1
ATOM 894 C C . GLU A 1 115 ? 18.123 -4.665 -28.292 1.00 92.12 115 GLU A C 1
ATOM 896 O O . GLU A 1 115 ? 18.631 -5.219 -29.262 1.00 92.12 115 GLU A O 1
ATOM 901 N N . ALA A 1 116 ? 18.571 -4.884 -27.051 1.00 91.81 116 ALA A N 1
ATOM 902 C CA . ALA A 1 116 ? 19.726 -5.736 -26.764 1.00 91.81 116 ALA A CA 1
ATOM 903 C C . ALA A 1 116 ? 19.525 -7.194 -27.214 1.00 91.81 116 ALA A C 1
ATOM 905 O O . ALA A 1 116 ? 20.457 -7.823 -27.709 1.00 91.81 116 ALA A O 1
ATOM 906 N N . LYS A 1 117 ? 18.307 -7.739 -27.079 1.00 94.38 117 LYS A N 1
ATOM 907 C CA . LYS A 1 117 ? 17.986 -9.086 -27.580 1.00 94.38 117 LYS A CA 1
ATOM 908 C C . LYS A 1 117 ? 18.041 -9.168 -29.103 1.00 94.38 117 LYS A C 1
ATOM 910 O O . LYS A 1 117 ? 18.499 -10.177 -29.629 1.00 94.38 117 LYS A O 1
ATOM 915 N N . VAL A 1 118 ? 17.570 -8.132 -29.796 1.00 95.12 118 VAL A N 1
ATOM 916 C CA . VAL A 1 118 ? 17.627 -8.067 -31.263 1.00 95.12 118 VAL A CA 1
ATOM 917 C C . VAL A 1 118 ? 19.076 -7.986 -31.738 1.00 95.12 118 VAL A C 1
ATOM 919 O O . VAL A 1 118 ? 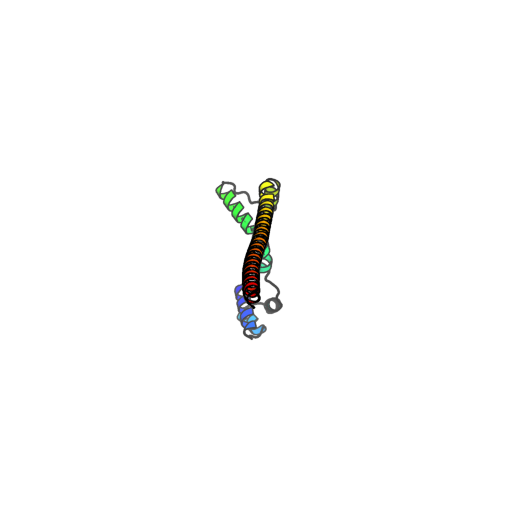19.448 -8.720 -32.648 1.00 95.12 118 VAL A O 1
ATOM 922 N N . GLU A 1 119 ? 19.905 -7.164 -31.094 1.00 90.94 119 GLU A N 1
ATOM 923 C CA . GLU A 1 119 ? 21.333 -7.067 -31.423 1.00 90.94 119 GLU A CA 1
ATOM 924 C C . GLU A 1 119 ? 22.080 -8.381 -31.152 1.00 90.94 119 GLU A C 1
ATOM 926 O O . GLU A 1 119 ? 22.864 -8.819 -31.992 1.00 90.94 119 GLU A O 1
ATOM 931 N N . ALA A 1 120 ? 21.785 -9.073 -30.046 1.00 90.44 120 ALA A N 1
ATOM 932 C CA . ALA A 1 120 ? 22.361 -10.390 -29.767 1.00 90.44 120 ALA A CA 1
ATOM 933 C C . ALA A 1 120 ? 21.982 -11.430 -30.840 1.00 90.44 120 ALA A C 1
ATOM 935 O O . ALA A 1 120 ? 22.857 -12.102 -31.377 1.00 90.44 120 ALA A O 1
ATOM 936 N N . ALA A 1 121 ? 20.701 -11.509 -31.219 1.00 89.94 121 ALA A N 1
ATOM 937 C CA . ALA A 1 121 ? 20.246 -12.425 -32.268 1.00 89.94 121 ALA A CA 1
ATOM 938 C C . ALA A 1 121 ? 20.861 -12.093 -33.639 1.00 89.94 121 ALA A C 1
ATOM 940 O O . ALA A 1 121 ? 21.189 -12.984 -34.423 1.00 89.94 121 ALA A O 1
ATOM 941 N N . LYS A 1 122 ? 21.043 -10.802 -33.934 1.00 93.50 122 LYS A N 1
ATOM 942 C CA . LYS A 1 122 ? 21.707 -10.350 -35.158 1.00 93.50 122 LYS A CA 1
ATOM 943 C C . LYS A 1 122 ? 23.180 -10.762 -35.180 1.00 93.50 122 LYS A C 1
ATOM 945 O O . LYS A 1 122 ? 23.651 -11.223 -36.216 1.00 93.50 122 LYS A O 1
ATOM 950 N N . ALA A 1 123 ? 23.885 -10.640 -34.055 1.00 89.31 123 ALA A N 1
ATOM 951 C CA . ALA A 1 123 ? 25.270 -11.086 -33.929 1.00 89.31 123 ALA A CA 1
ATOM 952 C C . ALA A 1 123 ? 25.407 -12.609 -34.101 1.00 89.31 123 ALA A C 1
ATOM 954 O O . ALA A 1 123 ? 26.307 -13.061 -34.805 1.00 89.31 123 ALA A O 1
ATOM 955 N N . GLU A 1 124 ? 24.490 -13.397 -33.529 1.00 88.62 124 GLU A N 1
ATOM 956 C CA . GLU A 1 124 ? 24.450 -14.854 -33.726 1.00 88.62 124 GLU A CA 1
ATOM 957 C C . GLU A 1 124 ? 24.235 -15.230 -35.199 1.00 88.62 124 GLU A C 1
ATOM 959 O O . GLU A 1 124 ? 24.899 -16.126 -35.720 1.00 88.62 124 GLU A O 1
ATOM 964 N N . LEU A 1 125 ? 23.347 -14.517 -35.896 1.00 87.88 125 LEU A N 1
ATOM 965 C CA . LEU A 1 125 ? 23.069 -14.752 -37.311 1.00 87.88 125 LEU A CA 1
ATOM 966 C C . LEU A 1 125 ? 24.257 -14.379 -38.211 1.00 87.88 125 LEU A C 1
ATOM 968 O O . LEU A 1 125 ? 24.547 -15.102 -39.162 1.00 87.88 125 LEU A O 1
ATOM 972 N N . GLU A 1 126 ? 24.964 -13.288 -37.914 1.00 90.62 126 GLU A N 1
ATOM 973 C CA . GLU A 1 126 ? 26.203 -12.928 -38.618 1.00 90.62 126 GLU A CA 1
ATOM 974 C C . GLU A 1 126 ? 27.320 -13.952 -38.367 1.00 90.62 126 GLU A C 1
ATOM 976 O O . GLU A 1 126 ? 27.992 -14.368 -39.311 1.00 90.62 126 GLU A O 1
ATOM 981 N N . ALA A 1 127 ? 27.467 -14.448 -37.134 1.00 87.75 127 ALA A N 1
ATOM 982 C CA . ALA A 1 127 ? 28.414 -15.520 -36.832 1.00 87.75 127 ALA A CA 1
ATOM 983 C C . ALA A 1 127 ? 28.080 -16.813 -37.600 1.00 87.75 127 ALA A C 1
ATOM 985 O O . ALA A 1 127 ? 28.970 -17.440 -38.173 1.00 87.75 127 ALA A O 1
ATOM 986 N N . ALA A 1 128 ? 26.799 -17.188 -37.678 1.00 87.25 128 ALA A N 1
ATOM 987 C CA . ALA A 1 128 ? 26.357 -18.361 -38.431 1.00 87.25 128 ALA A CA 1
ATOM 988 C C . ALA A 1 128 ? 26.606 -18.220 -39.942 1.00 87.25 128 ALA A C 1
ATOM 990 O O . ALA A 1 128 ? 27.067 -19.168 -40.579 1.00 87.25 128 ALA A O 1
ATOM 991 N N . LYS A 1 129 ? 26.354 -17.033 -40.514 1.00 93.44 129 LYS A N 1
ATOM 992 C CA . LYS A 1 129 ? 26.690 -16.741 -41.917 1.00 93.44 129 LYS A CA 1
ATOM 993 C C . LYS A 1 129 ? 28.185 -16.888 -42.182 1.00 93.44 129 LYS A C 1
ATOM 995 O O . LYS A 1 129 ? 28.554 -17.506 -43.173 1.00 93.44 129 LYS A O 1
ATOM 1000 N N . ALA A 1 130 ? 29.037 -16.365 -41.299 1.00 87.69 130 ALA A N 1
ATOM 1001 C CA . ALA A 1 130 ? 30.487 -16.461 -41.457 1.00 87.69 130 ALA A CA 1
ATOM 1002 C C . ALA A 1 130 ? 30.976 -17.920 -41.456 1.00 87.69 130 ALA A C 1
ATOM 1004 O O . ALA A 1 130 ? 31.816 -18.288 -42.274 1.00 87.69 130 ALA A O 1
ATOM 1005 N N . VAL A 1 131 ? 30.414 -18.767 -40.585 1.00 90.06 131 VAL A N 1
ATOM 1006 C CA . VAL A 1 131 ? 30.720 -20.209 -40.557 1.00 90.06 131 VAL A CA 1
ATOM 1007 C C . VAL A 1 131 ? 30.274 -20.897 -41.848 1.00 90.06 131 VAL A C 1
ATOM 1009 O O . VAL A 1 131 ? 31.008 -21.722 -42.386 1.00 90.06 131 VAL A O 1
ATOM 1012 N N . PHE A 1 132 ? 29.091 -20.553 -42.363 1.00 86.56 132 PHE A N 1
ATOM 1013 C CA . PHE A 1 132 ? 28.593 -21.123 -43.613 1.00 86.56 132 PHE A CA 1
ATOM 1014 C C . PHE A 1 132 ? 29.462 -20.734 -44.815 1.00 86.56 132 PHE A C 1
ATOM 1016 O O . PHE A 1 132 ? 29.813 -21.599 -45.612 1.00 86.56 132 PHE A O 1
ATOM 1023 N N . GLU A 1 133 ? 29.852 -19.462 -44.928 1.00 88.06 133 GLU A N 1
ATOM 1024 C CA . GLU A 1 133 ? 30.752 -19.006 -45.995 1.00 88.06 133 GLU A CA 1
ATOM 1025 C C . GLU A 1 133 ? 32.131 -19.676 -45.903 1.00 88.06 133 GLU A C 1
ATOM 1027 O O . GLU A 1 133 ? 32.682 -20.084 -46.923 1.00 88.06 133 GLU A O 1
ATOM 1032 N N . ALA A 1 134 ? 32.660 -19.883 -44.691 1.00 82.62 134 ALA A N 1
ATOM 1033 C CA . ALA A 1 134 ? 33.900 -20.635 -44.498 1.00 82.62 134 ALA A CA 1
ATOM 1034 C C . ALA A 1 134 ? 33.767 -22.100 -44.961 1.00 82.62 134 ALA A C 1
ATOM 1036 O O . ALA A 1 134 ? 34.608 -22.586 -45.713 1.00 82.62 134 ALA A O 1
ATOM 1037 N N . ALA A 1 135 ? 32.681 -22.785 -44.586 1.00 81.94 135 ALA A N 1
ATOM 1038 C CA . ALA A 1 135 ? 32.424 -24.166 -45.007 1.00 81.94 135 ALA A CA 1
ATOM 1039 C C . ALA A 1 135 ? 32.213 -24.288 -46.526 1.00 81.94 135 ALA A C 1
ATOM 1041 O O . ALA A 1 135 ? 32.655 -25.251 -47.153 1.00 81.94 135 ALA A O 1
ATOM 1042 N N . LYS A 1 136 ? 31.556 -23.295 -47.135 1.00 90.75 136 LYS A N 1
ATOM 1043 C CA . LYS A 1 136 ? 31.390 -23.216 -48.587 1.00 90.75 136 LYS A CA 1
ATOM 1044 C C . LYS A 1 136 ? 32.741 -23.066 -49.295 1.00 90.75 136 LYS A C 1
ATOM 1046 O O . LYS A 1 136 ? 32.973 -23.759 -50.281 1.00 90.75 136 LYS A O 1
ATOM 1051 N N . ALA A 1 137 ? 33.635 -22.220 -48.780 1.00 80.56 137 ALA A N 1
ATOM 1052 C CA . ALA A 1 137 ? 34.977 -22.043 -49.332 1.00 80.56 137 ALA A CA 1
ATOM 1053 C C . ALA A 1 137 ? 35.825 -23.328 -49.248 1.00 80.56 137 ALA A C 1
ATOM 1055 O O . ALA A 1 137 ? 36.543 -23.650 -50.194 1.00 80.56 137 ALA A O 1
ATOM 1056 N N . GLU A 1 138 ? 35.713 -24.096 -48.158 1.00 76.88 138 GLU A N 1
ATOM 1057 C CA . GLU A 1 138 ? 36.384 -25.400 -48.034 1.00 76.88 138 GLU A CA 1
ATOM 1058 C C . GLU A 1 138 ? 35.848 -26.436 -49.034 1.00 76.88 138 GLU A C 1
ATOM 1060 O O . GLU A 1 138 ? 36.633 -27.176 -49.630 1.00 76.88 138 GLU A O 1
ATOM 1065 N N . LEU A 1 139 ? 34.529 -26.473 -49.268 1.00 76.31 139 LEU A N 1
ATOM 1066 C CA . LEU A 1 139 ? 33.925 -27.352 -50.274 1.00 76.31 139 LEU A CA 1
ATOM 1067 C C . LEU A 1 139 ? 34.409 -26.996 -51.687 1.00 76.31 139 LEU A C 1
ATOM 1069 O O . LEU A 1 139 ? 34.787 -27.888 -52.443 1.00 76.31 139 LEU A O 1
ATOM 1073 N N . GLU A 1 140 ? 34.431 -25.706 -52.035 1.00 76.38 140 GLU A N 1
ATOM 1074 C CA . GLU A 1 140 ? 34.929 -25.250 -53.336 1.00 76.38 140 GLU A CA 1
ATOM 1075 C C . GLU A 1 140 ? 36.414 -25.607 -53.523 1.00 76.38 140 GLU A C 1
ATOM 1077 O O . GLU A 1 140 ? 36.790 -26.138 -54.571 1.00 76.38 140 GLU A O 1
ATOM 1082 N N . ALA A 1 141 ? 37.243 -25.443 -52.486 1.00 72.94 141 ALA A N 1
ATOM 1083 C CA . ALA A 1 141 ? 38.645 -25.866 -52.509 1.00 72.94 141 ALA A CA 1
ATOM 1084 C C . ALA A 1 141 ? 38.803 -27.388 -52.699 1.00 72.94 141 ALA A C 1
ATOM 1086 O O . ALA A 1 141 ? 39.649 -27.831 -53.478 1.00 72.94 141 ALA A O 1
ATOM 1087 N N . ALA A 1 142 ? 37.962 -28.198 -52.047 1.00 70.31 142 ALA A N 1
ATOM 1088 C CA . ALA A 1 142 ? 37.967 -29.651 -52.212 1.00 70.31 142 ALA A CA 1
ATOM 1089 C C . ALA A 1 142 ? 37.515 -30.084 -53.620 1.00 70.31 142 ALA A C 1
ATOM 1091 O O . ALA A 1 142 ? 38.082 -31.017 -54.190 1.00 70.31 142 ALA A O 1
ATOM 1092 N N . THR A 1 143 ? 36.540 -29.392 -54.219 1.00 64.19 143 THR A N 1
ATOM 1093 C CA . THR A 1 143 ? 36.117 -29.660 -55.605 1.00 64.19 143 THR A CA 1
ATOM 1094 C C . THR A 1 143 ? 37.165 -29.243 -56.637 1.00 64.19 143 THR A C 1
ATOM 1096 O O . THR A 1 143 ? 37.335 -29.937 -57.636 1.00 64.19 143 THR A O 1
ATOM 1099 N N . ALA A 1 144 ? 37.923 -28.171 -56.378 1.00 61.72 144 ALA A N 1
ATOM 1100 C CA . ALA A 1 144 ? 39.042 -27.771 -57.227 1.00 61.72 144 ALA A CA 1
ATOM 1101 C C . ALA A 1 144 ? 40.181 -28.807 -57.191 1.00 61.72 144 ALA A C 1
ATOM 1103 O O . ALA A 1 144 ? 40.720 -29.162 -58.236 1.00 61.72 144 ALA A O 1
ATOM 1104 N N . ALA A 1 145 ? 40.482 -29.370 -56.015 1.00 59.38 145 ALA A N 1
ATOM 1105 C CA . ALA A 1 145 ? 41.475 -30.437 -55.873 1.00 59.38 145 ALA A CA 1
ATOM 1106 C C . ALA A 1 145 ? 41.050 -31.758 -56.550 1.00 59.38 145 ALA A C 1
ATOM 1108 O O . ALA A 1 145 ? 41.896 -32.484 -57.068 1.00 59.38 145 ALA A O 1
ATOM 1109 N N . ALA A 1 146 ? 39.749 -32.070 -56.586 1.00 57.28 146 ALA A N 1
ATOM 1110 C CA . ALA A 1 146 ? 39.235 -33.236 -57.309 1.00 57.28 146 ALA A CA 1
ATOM 1111 C C . ALA A 1 146 ? 39.305 -33.062 -58.841 1.00 57.28 146 ALA A C 1
ATOM 1113 O O . ALA A 1 146 ? 39.590 -34.025 -59.549 1.00 57.28 146 ALA A O 1
ATOM 1114 N N . ALA A 1 147 ? 39.118 -31.838 -59.350 1.00 57.50 147 ALA A N 1
ATOM 1115 C CA . ALA A 1 147 ? 39.229 -31.538 -60.779 1.00 57.50 147 ALA A CA 1
ATOM 1116 C C . ALA A 1 147 ? 40.674 -31.633 -61.312 1.00 57.50 147 ALA A C 1
ATOM 1118 O O . ALA A 1 147 ? 40.873 -31.979 -62.475 1.00 57.50 147 ALA A O 1
ATOM 1119 N N . GLU A 1 148 ? 41.689 -31.388 -60.477 1.00 55.72 148 GLU A N 1
ATOM 1120 C CA . GLU A 1 148 ? 43.098 -31.591 -60.859 1.00 55.72 148 GLU A CA 1
ATOM 1121 C C . GLU A 1 148 ? 43.522 -33.073 -60.854 1.00 55.72 148 GLU A C 1
ATOM 1123 O O . GLU A 1 148 ? 44.485 -33.434 -61.530 1.00 55.72 148 GLU A O 1
ATOM 1128 N N . ALA A 1 149 ? 42.792 -33.952 -60.155 1.00 54.81 149 ALA A N 1
ATOM 1129 C CA . ALA A 1 149 ? 43.087 -35.386 -60.092 1.00 54.81 149 ALA A CA 1
ATOM 1130 C C . ALA A 1 149 ? 42.511 -36.204 -61.270 1.00 54.81 149 ALA A C 1
ATOM 1132 O O . ALA A 1 149 ? 43.023 -37.282 -61.559 1.00 54.81 149 ALA A O 1
ATOM 1133 N N . GLU A 1 150 ? 41.487 -35.709 -61.976 1.00 49.97 150 GLU A N 1
ATOM 1134 C CA . GLU A 1 150 ? 40.932 -36.358 -63.183 1.00 49.97 150 GLU A CA 1
ATOM 1135 C C . GLU A 1 150 ? 41.614 -35.913 -64.496 1.00 49.97 150 GLU A C 1
ATOM 1137 O O . GLU A 1 150 ? 41.325 -36.458 -65.559 1.00 49.97 150 GLU A O 1
ATOM 1142 N N . GLY A 1 151 ? 42.551 -34.957 -64.441 1.00 49.78 151 GLY A N 1
ATOM 1143 C CA . GLY A 1 151 ? 43.298 -34.441 -65.599 1.00 49.78 151 GLY A CA 1
ATOM 1144 C C . GLY A 1 151 ? 44.607 -35.173 -65.931 1.00 49.78 151 GLY A C 1
ATOM 1145 O O . GLY A 1 151 ? 45.371 -34.694 -66.769 1.00 49.78 151 GLY A O 1
ATOM 1146 N N . THR A 1 152 ? 44.901 -36.295 -65.269 1.00 50.59 152 THR A N 1
ATOM 1147 C CA . THR A 1 152 ? 46.118 -37.104 -65.467 1.00 50.59 152 THR A CA 1
ATOM 1148 C C . THR A 1 152 ? 45.793 -38.546 -65.862 1.00 50.59 152 THR A C 1
ATOM 1150 O O . THR A 1 152 ? 46.166 -39.503 -65.187 1.00 50.59 152 THR A O 1
ATOM 1153 N N . LEU A 1 153 ? 45.128 -38.709 -67.004 1.00 41.38 153 LEU A N 1
ATOM 1154 C CA . LEU A 1 153 ? 45.222 -39.901 -67.856 1.00 41.38 153 LEU A CA 1
ATOM 1155 C C . LEU A 1 153 ? 45.441 -39.444 -69.299 1.00 41.38 153 LEU A C 1
ATOM 1157 O O . LEU A 1 153 ? 46.202 -40.138 -70.008 1.00 41.38 153 LEU A O 1
#

Foldseek 3Di:
DPQADPVLLVQLLVCVVVVHDLVVSCVVSVHPSVSNVVVVVVDDDPVVVCVVVCVVVVVQVVVCVVCVVVVHNDRQDPCNVVVVCVVVVVVVCVVVVVVVVVVVVVVVVVVVVVVVVVVVVVVVVVVVVVVVVVVVVVVVVVVVVVVVVVPPD

Sequence (153 aa):
MSKYTPEALQSAVTEVLEGGGHRKAARRWGVPRATLYRRLQGATSHQEAKAAHQRLSQVREMAQKVLEAGGNSQPLGKNWMEGFLRRNQVVKDLRARKMAEAKKAKEATKKALAEAKVEAAKAELEAAKAVFEAAKAELEAATAAAAEAEGTL

InterPro domains:
  IPR007889 DNA binding HTH domain, Psq-type [PF05225] (5-47)
  IPR009057 Homedomain-like superfamily [SSF46689] (2-56)

Organism: NCBI:txid1216348

Radius of gyration: 38.49 Å; chains: 1; bounding box: 69×68×100 Å

pLDDT: mean 83.07, std 11.67, range [41.38, 95.38]

Secondary structure (DSSP, 8-state):
--SS-HHHHHHHHHHHHTT--HHHHHHHTT--HHHHHHHHTTPPPHHHHHHGGGHHHHHHHHHHHHHHHTT------TTHHHHHHHH-HHHHHHHHHHHHHHHHHHHHHHHHHHHHHHHHHHHHHHHHHHHHHHHHHHHHHHHHHHHHHSS--